Protein AF-A0A8S9L7X4-F1 (afdb_monomer_lite)

Radius of gyration: 14.53 Å; chains: 1; bounding box: 39×17×40 Å

Secondary structure (DSSP, 8-state):
--B-S-BTTBS-EEE--TTGGGGGG-EEEEEEE-SSSEEEEEEEHHHHEEE-SSSEEEES----GGG-SSS----GGG-

Structure (mmCIF, N/CA/C/O backbone):
data_AF-A0A8S9L7X4-F1
#
_entry.id   AF-A0A8S9L7X4-F1
#
loop_
_atom_site.group_PDB
_atom_site.id
_atom_site.type_symbol
_atom_site.label_atom_id
_atom_site.label_alt_id
_atom_site.label_comp_id
_atom_site.label_asym_id
_atom_site.label_entity_id
_atom_site.label_seq_id
_atom_site.pdbx_PDB_ins_code
_atom_site.Cartn_x
_atom_site.Cartn_y
_atom_site.Cartn_z
_atom_site.occupancy
_atom_site.B_iso_or_equiv
_atom_site.auth_seq_id
_atom_site.auth_comp_id
_atom_site.auth_asym_id
_atom_site.auth_atom_id
_atom_site.pdbx_PDB_model_num
ATOM 1 N N . MET A 1 1 ? 16.134 6.598 -3.916 1.00 65.38 1 MET A N 1
ATOM 2 C CA . MET A 1 1 ? 15.033 5.946 -4.649 1.00 65.38 1 MET A CA 1
ATOM 3 C C . MET A 1 1 ? 14.557 6.936 -5.684 1.00 65.38 1 MET A C 1
ATOM 5 O O . MET A 1 1 ? 14.338 8.086 -5.319 1.00 65.38 1 MET A O 1
ATOM 9 N N . SER A 1 2 ? 14.497 6.521 -6.943 1.00 77.81 2 SER A N 1
ATOM 10 C CA . SER A 1 2 ? 13.942 7.334 -8.027 1.00 77.81 2 SER A CA 1
ATOM 11 C C . SER A 1 2 ? 12.533 6.834 -8.310 1.00 77.81 2 SER A C 1
ATOM 13 O O . SER A 1 2 ? 12.320 5.622 -8.294 1.00 77.81 2 SER A O 1
ATOM 15 N N . GLU A 1 3 ? 11.588 7.748 -8.517 1.00 82.00 3 GLU A N 1
ATOM 16 C CA . GLU A 1 3 ? 10.224 7.390 -8.920 1.00 82.00 3 GLU A CA 1
ATOM 17 C C . GLU A 1 3 ? 10.246 6.835 -10.353 1.00 82.00 3 GLU A C 1
ATOM 19 O O . GLU A 1 3 ? 10.963 7.355 -11.214 1.00 82.00 3 GLU A O 1
ATOM 24 N N . THR A 1 4 ? 9.521 5.742 -10.583 1.00 84.50 4 THR A N 1
ATOM 25 C CA . THR A 1 4 ? 9.434 5.058 -11.881 1.00 84.50 4 THR A CA 1
ATOM 26 C C . THR A 1 4 ? 8.155 5.435 -12.625 1.00 84.50 4 THR A C 1
ATOM 28 O O . THR A 1 4 ? 7.309 6.169 -12.114 1.00 84.50 4 THR A O 1
ATOM 31 N N . LEU A 1 5 ? 8.014 4.950 -13.865 1.00 80.38 5 LEU A N 1
ATOM 32 C CA . LEU A 1 5 ? 6.737 5.018 -14.579 1.00 80.38 5 LEU A CA 1
ATOM 33 C C . LEU A 1 5 ? 5.611 4.370 -13.759 1.00 80.38 5 LEU A C 1
ATOM 35 O O . LEU A 1 5 ? 5.843 3.423 -13.008 1.00 80.38 5 LEU A O 1
ATOM 39 N N . GLU A 1 6 ? 4.388 4.868 -13.953 1.00 78.88 6 GLU A N 1
ATOM 40 C CA . GLU A 1 6 ? 3.197 4.332 -13.294 1.00 78.88 6 GLU A CA 1
ATOM 41 C C . GLU A 1 6 ? 3.038 2.826 -13.573 1.00 78.88 6 GLU A C 1
ATOM 43 O O . GLU A 1 6 ? 3.168 2.360 -14.711 1.00 78.88 6 GLU A O 1
ATO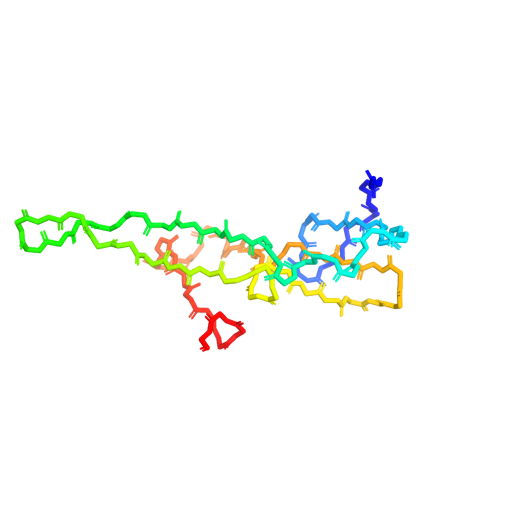M 48 N N . HIS A 1 7 ? 2.703 2.065 -12.529 1.00 89.56 7 HIS A N 1
ATOM 49 C CA . HIS A 1 7 ? 2.362 0.647 -12.622 1.00 89.56 7 HIS A CA 1
ATOM 50 C C . HIS A 1 7 ? 0.925 0.431 -12.156 1.00 89.56 7 HIS A C 1
ATOM 52 O O . HIS A 1 7 ? 0.707 0.106 -10.988 1.00 89.56 7 HIS A O 1
ATOM 58 N N . PRO A 1 8 ? -0.071 0.588 -13.053 1.00 91.25 8 PRO A N 1
ATOM 59 C CA . PRO A 1 8 ? -1.469 0.386 -12.704 1.00 91.25 8 PRO A CA 1
ATOM 60 C C . PRO A 1 8 ? -1.691 -0.966 -12.001 1.00 91.25 8 PRO A C 1
ATOM 62 O O . PRO A 1 8 ? -1.176 -1.981 -12.474 1.00 91.25 8 PRO A O 1
ATOM 65 N N . PRO A 1 9 ? -2.456 -1.004 -10.893 1.00 92.56 9 PRO A N 1
ATOM 66 C CA . PRO A 1 9 ? -3.287 0.078 -10.349 1.00 92.56 9 PRO A CA 1
ATOM 67 C C . PRO A 1 9 ? -2.549 1.063 -9.419 1.00 92.56 9 PRO A C 1
ATOM 69 O O . PRO A 1 9 ? -3.172 1.988 -8.895 1.00 92.56 9 PRO A O 1
ATOM 72 N N . PHE A 1 10 ? -1.250 0.877 -9.192 1.00 93.44 10 PHE A N 1
ATOM 73 C CA . PHE A 1 10 ? -0.444 1.689 -8.288 1.00 93.44 10 PHE A CA 1
ATOM 74 C C . PHE A 1 10 ? 0.091 2.945 -8.973 1.00 93.44 10 PHE A C 1
ATOM 76 O O . PHE A 1 10 ? 0.611 2.916 -10.089 1.00 93.44 10 PHE A O 1
ATOM 83 N N . LYS A 1 11 ? -0.025 4.070 -8.267 1.00 91.94 11 LYS A N 1
ATOM 84 C CA . LYS A 1 11 ? 0.393 5.373 -8.790 1.00 91.94 11 LYS A CA 1
ATOM 85 C C . LYS A 1 11 ? 1.855 5.699 -8.492 1.00 91.94 11 LYS A C 1
ATOM 87 O O . LYS A 1 11 ? 2.528 6.285 -9.326 1.00 91.94 11 LYS A O 1
ATOM 92 N N . HIS A 1 12 ? 2.327 5.340 -7.301 1.00 91.31 12 HIS A N 1
ATOM 93 C CA . HIS A 1 12 ? 3.650 5.724 -6.818 1.00 91.31 12 HIS A CA 1
ATOM 94 C C . HIS A 1 12 ? 4.524 4.492 -6.663 1.00 91.31 12 HIS A C 1
ATOM 96 O O . HIS A 1 12 ? 4.281 3.661 -5.785 1.00 91.31 12 HIS A O 1
ATOM 102 N N . CYS A 1 13 ? 5.533 4.401 -7.520 1.00 91.00 13 CYS A N 1
ATOM 103 C CA . CYS A 1 13 ? 6.465 3.291 -7.583 1.00 91.00 13 CYS A CA 1
ATOM 104 C C . CYS A 1 13 ? 7.897 3.807 -7.650 1.00 91.00 13 CYS A C 1
ATOM 106 O O . CYS A 1 13 ? 8.158 4.911 -8.124 1.00 91.00 13 CYS A O 1
ATOM 108 N N . PHE A 1 14 ? 8.824 3.016 -7.132 1.00 88.75 14 PHE A N 1
ATOM 109 C CA . PHE A 1 14 ? 10.206 3.410 -6.947 1.00 88.75 14 PHE A CA 1
ATOM 110 C C . PHE A 1 14 ? 11.137 2.265 -7.321 1.00 88.75 14 PHE A C 1
ATOM 112 O O . PHE A 1 14 ? 10.866 1.112 -6.982 1.00 88.75 14 PHE A O 1
ATOM 119 N N . GLU A 1 15 ? 12.273 2.600 -7.938 1.00 87.81 15 GLU A N 1
ATOM 120 C CA . GLU A 1 15 ? 13.375 1.646 -8.072 1.00 87.81 15 GLU A CA 1
ATOM 121 C C . GLU A 1 15 ? 13.916 1.313 -6.677 1.00 87.81 15 GLU A C 1
ATOM 123 O O . GLU A 1 15 ? 14.427 2.170 -5.935 1.00 87.81 15 GLU A O 1
ATOM 128 N N . GLU A 1 16 ? 13.804 0.041 -6.334 1.00 75.50 16 GLU A N 1
ATOM 129 C CA . GLU A 1 16 ? 14.377 -0.587 -5.171 1.00 75.50 16 GLU A CA 1
ATOM 130 C C . GLU A 1 16 ? 15.897 -0.682 -5.353 1.00 75.50 16 GLU A C 1
ATOM 132 O O . GLU A 1 16 ? 16.456 -1.639 -5.883 1.00 75.50 16 GLU A O 1
ATOM 137 N N . GLY A 1 17 ? 16.603 0.357 -4.904 1.00 67.94 17 GLY A N 1
ATOM 138 C CA . GLY A 1 17 ? 18.049 0.267 -4.711 1.00 67.94 17 GLY A CA 1
ATOM 139 C C . GLY A 1 17 ? 18.406 -0.738 -3.605 1.00 67.94 17 GLY A C 1
ATOM 140 O O . GLY A 1 17 ? 17.537 -1.288 -2.931 1.00 67.94 17 GLY A O 1
ATOM 141 N N . ALA A 1 18 ? 19.698 -0.890 -3.297 1.00 55.47 18 ALA A N 1
ATOM 142 C CA . ALA A 1 18 ? 20.201 -1.776 -2.228 1.00 55.47 18 ALA A CA 1
ATOM 143 C C . ALA A 1 18 ? 19.583 -1.556 -0.816 1.00 55.47 18 ALA A C 1
ATOM 145 O O . ALA A 1 18 ? 19.832 -2.340 0.099 1.00 55.47 18 ALA A O 1
ATOM 146 N N . PHE A 1 19 ? 18.775 -0.504 -0.639 1.00 52.56 19 PHE A N 1
ATOM 147 C CA . PHE A 1 19 ? 18.028 -0.142 0.567 1.00 52.56 19 PHE A CA 1
ATOM 148 C C . PHE A 1 19 ? 16.691 -0.884 0.762 1.00 52.56 19 PHE A C 1
ATOM 150 O O . PHE A 1 19 ? 16.125 -0.797 1.852 1.00 52.56 19 PHE A O 1
ATOM 157 N N . GLY A 1 20 ? 16.208 -1.649 -0.225 1.00 56.47 20 GLY A N 1
ATOM 158 C CA . GLY A 1 20 ? 14.952 -2.415 -0.142 1.00 56.47 20 GLY A CA 1
ATOM 159 C C . GLY A 1 20 ? 14.854 -3.425 1.011 1.00 56.47 20 GLY A C 1
ATOM 160 O O . GLY A 1 20 ? 13.772 -3.818 1.434 1.00 56.47 20 GLY A O 1
ATOM 161 N N . LYS A 1 21 ? 15.990 -3.799 1.610 1.00 59.56 21 LYS A N 1
ATOM 162 C CA . LYS A 1 21 ? 16.048 -4.776 2.709 1.00 59.56 21 LYS A CA 1
ATOM 163 C C . LYS A 1 21 ? 15.482 -4.291 4.049 1.00 59.56 21 LYS A C 1
ATOM 165 O O . LYS A 1 21 ? 15.228 -5.127 4.906 1.00 59.56 21 LYS A O 1
ATOM 170 N N . ASN A 1 22 ? 15.272 -2.985 4.242 1.00 62.69 22 ASN A N 1
ATOM 171 C CA . ASN A 1 22 ? 14.802 -2.426 5.522 1.00 62.69 22 ASN A CA 1
ATOM 172 C C . ASN A 1 22 ? 13.323 -2.012 5.520 1.00 62.69 22 ASN A C 1
ATOM 174 O O . ASN A 1 22 ? 12.888 -1.310 6.435 1.00 62.69 22 ASN A O 1
ATOM 178 N N . MET A 1 23 ? 12.536 -2.422 4.519 1.00 66.69 23 MET A N 1
ATOM 179 C CA . MET A 1 23 ? 11.109 -2.078 4.472 1.00 66.69 23 MET A CA 1
ATOM 180 C C . MET A 1 23 ? 10.372 -2.565 5.719 1.00 66.69 23 MET A C 1
ATOM 182 O O . MET A 1 23 ? 9.559 -1.829 6.257 1.00 66.69 23 MET A O 1
ATOM 186 N N . ASP A 1 24 ? 10.757 -3.714 6.267 1.00 66.69 24 ASP A N 1
ATOM 187 C CA . ASP A 1 24 ? 10.136 -4.314 7.453 1.00 66.69 24 ASP A CA 1
ATOM 188 C C . ASP A 1 24 ? 10.268 -3.464 8.739 1.00 66.69 24 ASP A C 1
ATOM 190 O O . ASP A 1 24 ? 9.496 -3.602 9.683 1.00 66.69 24 ASP A O 1
ATOM 194 N N . VAL A 1 25 ? 11.220 -2.522 8.766 1.00 67.44 25 VAL A N 1
ATOM 195 C CA . VAL A 1 25 ? 11.429 -1.584 9.886 1.00 67.44 25 VAL A CA 1
ATOM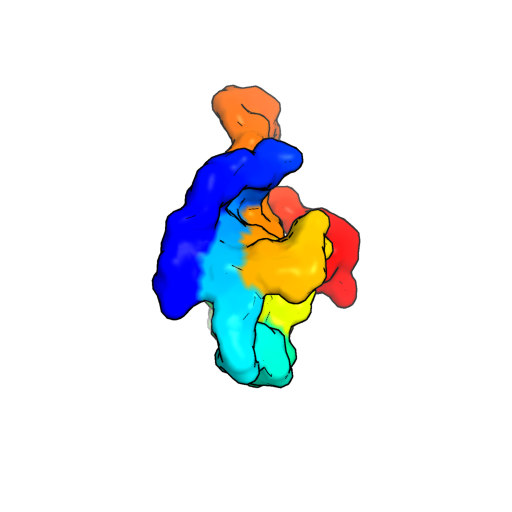 196 C C . VAL A 1 25 ? 10.519 -0.353 9.775 1.00 67.44 25 VAL A C 1
ATOM 198 O O . VAL A 1 25 ? 10.299 0.359 10.756 1.00 67.44 25 VAL A O 1
ATOM 201 N N . SER A 1 26 ? 9.982 -0.079 8.584 1.00 82.00 26 SER A N 1
ATOM 202 C CA . SER A 1 26 ? 9.101 1.068 8.360 1.00 82.00 26 SER A CA 1
ATOM 203 C C . SER A 1 26 ? 7.728 0.794 8.967 1.00 82.00 26 SER A C 1
ATOM 205 O O . SER A 1 26 ? 7.203 -0.307 8.847 1.00 82.00 26 SER A O 1
ATOM 207 N N . VAL A 1 27 ? 7.127 1.790 9.615 1.00 87.88 27 VAL A N 1
ATOM 208 C CA . VAL A 1 27 ? 5.787 1.665 10.203 1.00 87.88 27 VAL A CA 1
ATOM 209 C C . VAL A 1 27 ? 4.971 2.896 9.847 1.00 87.88 27 VAL A C 1
ATOM 211 O O . VAL A 1 27 ? 5.427 4.023 10.036 1.00 87.88 27 VAL A O 1
ATOM 214 N N . MET A 1 28 ? 3.750 2.673 9.370 1.00 89.62 28 MET A N 1
ATOM 215 C CA . MET A 1 28 ? 2.732 3.707 9.228 1.00 89.62 28 MET A CA 1
ATOM 216 C C . MET A 1 28 ? 1.701 3.559 10.346 1.00 89.62 28 MET A C 1
ATOM 218 O O . MET A 1 28 ? 1.233 2.453 10.621 1.00 89.62 28 MET A O 1
ATOM 222 N N . GLU A 1 29 ? 1.320 4.671 10.973 1.00 92.69 29 GLU A N 1
ATOM 223 C CA . GLU A 1 29 ? 0.249 4.700 11.970 1.00 92.69 29 GLU A CA 1
ATOM 224 C C . GLU A 1 29 ? -0.922 5.548 11.472 1.00 92.69 29 GLU A C 1
ATOM 226 O O . GLU A 1 29 ? -0.729 6.678 11.025 1.00 92.69 29 GLU A O 1
ATOM 231 N N . ILE A 1 30 ? -2.138 5.020 11.601 1.00 89.94 30 ILE A N 1
ATOM 232 C CA . ILE A 1 30 ? -3.380 5.772 11.423 1.00 89.94 30 ILE A CA 1
ATOM 233 C C . ILE A 1 30 ? -4.047 5.892 12.792 1.00 89.94 30 ILE A C 1
ATOM 235 O O . ILE A 1 30 ? -4.397 4.887 13.415 1.00 89.94 30 ILE A O 1
ATOM 239 N N . GLY A 1 31 ? -4.199 7.127 13.267 1.00 91.31 31 GLY A N 1
ATOM 240 C CA . GLY A 1 31 ? -4.951 7.435 14.479 1.00 91.31 31 GLY A CA 1
ATOM 241 C C . GLY A 1 31 ? -6.448 7.452 14.186 1.00 91.31 31 GLY A C 1
ATOM 242 O O . GLY A 1 31 ? -6.903 8.178 13.304 1.00 91.31 31 GLY A O 1
ATOM 243 N N . LEU A 1 32 ? -7.215 6.654 14.924 1.00 88.12 32 LEU A N 1
ATOM 244 C CA . LEU A 1 32 ? -8.669 6.587 14.833 1.00 88.12 32 LEU A CA 1
ATOM 245 C C . LEU A 1 32 ? -9.313 7.048 16.147 1.00 88.12 32 LEU A C 1
ATOM 247 O O . LEU A 1 32 ? -8.794 6.742 17.228 1.00 88.12 32 LEU A O 1
ATOM 251 N N . PRO A 1 33 ? -10.470 7.734 16.097 1.00 88.94 33 PRO A N 1
ATOM 252 C CA . PRO A 1 33 ? -11.244 8.028 17.296 1.00 88.94 33 PRO A CA 1
ATOM 253 C C . PRO A 1 33 ? -11.664 6.727 17.989 1.00 88.94 33 PRO A C 1
ATOM 255 O O . PRO A 1 33 ? -12.339 5.887 17.396 1.00 88.94 33 PRO A O 1
ATOM 258 N N . GLY A 1 34 ? -11.275 6.556 19.250 1.00 87.31 34 GLY A N 1
ATOM 259 C CA . GLY A 1 34 ? -11.733 5.458 20.099 1.00 87.31 34 GLY A CA 1
ATOM 260 C C . GLY A 1 34 ? -12.589 5.951 21.262 1.00 87.31 34 GLY A C 1
ATOM 261 O O . GLY A 1 34 ? -12.776 7.151 21.467 1.00 87.31 34 GLY A O 1
ATOM 262 N N . ASN A 1 35 ? -13.103 5.013 22.061 1.00 85.88 35 ASN A N 1
ATOM 263 C CA . ASN A 1 35 ? -13.913 5.340 23.233 1.00 85.88 35 ASN A CA 1
ATOM 264 C C . ASN A 1 35 ? -13.036 5.918 24.361 1.00 85.88 35 ASN A C 1
ATOM 266 O O . ASN A 1 35 ? -12.461 5.179 25.160 1.00 85.88 35 ASN A O 1
ATOM 270 N N . GLY A 1 36 ? -12.896 7.245 24.386 1.00 87.69 36 GLY A N 1
ATOM 271 C CA . GLY A 1 36 ? -12.147 7.988 25.405 1.00 87.69 36 GLY A CA 1
ATOM 272 C C . GLY A 1 36 ? -10.640 8.128 25.152 1.00 87.69 36 GLY A C 1
ATOM 273 O O . GLY A 1 36 ? -9.965 8.796 25.930 1.00 87.69 36 GLY A O 1
ATOM 274 N N . LYS A 1 37 ? -10.101 7.533 24.079 1.00 91.69 37 LYS A N 1
ATOM 275 C CA . LYS A 1 37 ? -8.711 7.719 23.618 1.00 91.69 37 LYS A CA 1
ATOM 276 C C . LYS A 1 37 ? -8.556 7.341 22.146 1.00 91.69 37 LYS A C 1
ATOM 278 O O . LYS A 1 37 ? -9.339 6.545 21.636 1.00 91.69 37 LYS A O 1
ATOM 283 N N . GLU A 1 38 ? -7.533 7.877 21.489 1.00 92.50 38 GLU A N 1
ATOM 284 C CA . GLU A 1 38 ? -7.151 7.472 20.133 1.00 92.50 38 GLU A CA 1
ATOM 285 C C . GLU A 1 38 ? -6.728 5.993 20.101 1.00 92.50 38 GLU A C 1
ATOM 287 O O . GLU A 1 38 ? -6.008 5.513 20.983 1.00 92.50 38 GLU A O 1
ATOM 292 N N . VAL A 1 39 ? -7.176 5.272 19.075 1.00 92.06 39 VAL A N 1
ATOM 293 C CA . VAL A 1 39 ? -6.710 3.924 18.742 1.00 92.06 39 VAL A CA 1
ATOM 294 C C . VAL A 1 39 ? -5.787 4.034 17.539 1.00 92.06 39 VAL A C 1
ATOM 296 O O . VAL A 1 39 ? -6.165 4.591 16.515 1.00 92.06 39 VAL A O 1
ATOM 299 N N . LYS A 1 40 ? -4.579 3.485 17.654 1.00 92.19 40 LYS A N 1
ATOM 300 C CA . LYS A 1 40 ? -3.592 3.496 16.575 1.00 92.19 40 LYS A CA 1
ATOM 301 C C . LYS A 1 40 ? -3.645 2.193 15.796 1.00 92.19 40 LYS A C 1
ATOM 303 O O . LYS A 1 40 ? -3.345 1.136 16.349 1.00 92.19 40 LYS A O 1
ATOM 308 N N . TRP A 1 41 ? -3.985 2.271 14.518 1.00 90.75 41 TRP A N 1
ATOM 309 C CA . TRP A 1 41 ? -3.777 1.174 13.580 1.00 90.75 41 TRP A CA 1
ATOM 310 C C . TRP A 1 41 ? -2.372 1.271 13.009 1.00 90.75 41 TRP A C 1
ATOM 312 O O . TRP A 1 41 ? -1.995 2.301 12.453 1.00 90.75 41 TRP A O 1
ATOM 322 N N . ARG A 1 42 ? -1.583 0.213 13.204 1.00 91.94 42 ARG A N 1
ATOM 323 C CA . ARG A 1 42 ? -0.184 0.139 12.782 1.00 91.94 42 ARG A CA 1
ATOM 324 C C . ARG A 1 42 ? -0.065 -0.802 11.597 1.00 91.94 42 ARG A C 1
ATOM 326 O O . ARG A 1 42 ? -0.454 -1.958 11.710 1.00 91.94 42 ARG A O 1
ATOM 333 N N . PHE A 1 43 ? 0.529 -0.317 10.517 1.00 91.44 43 PHE A N 1
ATOM 334 C CA . PHE A 1 43 ? 0.852 -1.105 9.335 1.00 91.44 43 PHE A CA 1
ATOM 335 C C . PHE A 1 43 ? 2.368 -1.181 9.205 1.00 91.44 43 PHE A C 1
ATOM 337 O O . PHE A 1 43 ? 3.048 -0.151 9.205 1.00 91.44 43 PHE A O 1
ATOM 344 N N . GLN A 1 44 ? 2.896 -2.400 9.127 1.00 90.69 44 GLN A N 1
ATOM 345 C CA . GLN A 1 44 ? 4.315 -2.617 8.857 1.00 90.69 44 GLN A CA 1
ATOM 346 C C . GLN A 1 44 ? 4.641 -2.231 7.416 1.00 90.69 44 GLN A C 1
ATOM 348 O O . GLN A 1 44 ? 3.758 -2.173 6.561 1.00 90.69 44 GLN A O 1
ATOM 353 N N . GLY A 1 45 ? 5.914 -1.970 7.133 1.00 88.00 45 GLY A N 1
ATOM 354 C CA . GLY A 1 45 ? 6.351 -1.536 5.813 1.00 88.00 45 GLY A CA 1
ATOM 355 C C . GLY A 1 45 ? 5.981 -2.532 4.720 1.00 88.00 45 GLY A C 1
ATOM 356 O O . GLY A 1 45 ? 5.570 -2.117 3.642 1.00 88.00 45 GLY A O 1
ATOM 357 N N . ALA A 1 46 ? 6.018 -3.830 5.037 1.00 88.31 46 ALA A N 1
ATOM 358 C CA . ALA A 1 46 ? 5.562 -4.902 4.155 1.00 88.31 46 ALA A CA 1
ATOM 359 C C . ALA A 1 46 ? 4.072 -4.791 3.765 1.00 88.31 46 ALA A C 1
ATOM 361 O O . ALA A 1 46 ? 3.700 -5.205 2.675 1.00 88.31 46 ALA A O 1
ATOM 362 N N . ASN A 1 47 ? 3.237 -4.173 4.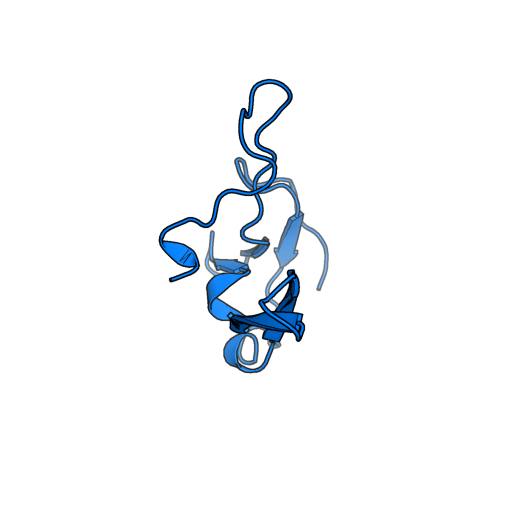605 1.00 92.00 47 ASN A N 1
ATOM 363 C CA . ASN A 1 47 ? 1.792 -4.030 4.385 1.00 92.00 47 ASN A CA 1
ATOM 364 C C . ASN A 1 47 ? 1.435 -2.764 3.583 1.00 92.00 47 ASN A C 1
ATOM 366 O O . ASN A 1 47 ? 0.318 -2.631 3.073 1.00 92.00 47 ASN A O 1
ATOM 370 N N . ILE A 1 48 ? 2.352 -1.794 3.514 1.00 91.06 48 ILE A N 1
ATOM 371 C CA . ILE A 1 48 ? 2.134 -0.491 2.858 1.00 91.06 48 ILE A CA 1
ATOM 372 C C . ILE A 1 48 ? 2.856 -0.376 1.515 1.00 91.06 48 ILE A C 1
ATOM 374 O O . ILE A 1 48 ? 2.696 0.631 0.822 1.00 91.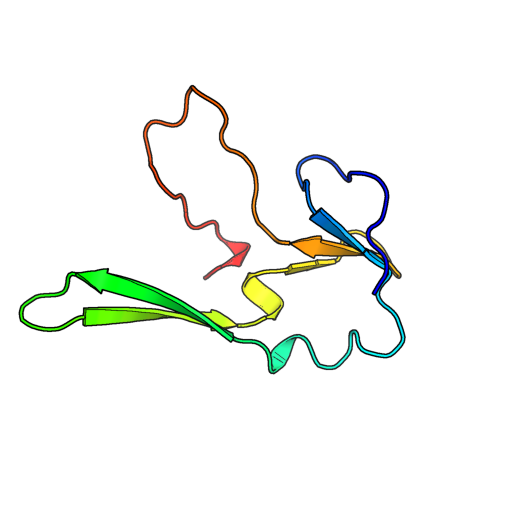06 48 ILE A O 1
ATOM 378 N N . VAL A 1 49 ? 3.632 -1.392 1.141 1.00 90.50 49 VAL A N 1
ATOM 379 C CA . VAL A 1 49 ? 4.296 -1.498 -0.157 1.00 90.50 49 VAL A CA 1
ATOM 380 C C . VAL A 1 49 ? 4.015 -2.848 -0.801 1.00 90.50 49 VAL A C 1
ATOM 382 O O . VAL A 1 49 ? 3.741 -3.823 -0.111 1.00 90.50 49 VAL A O 1
ATOM 385 N N . GLU A 1 50 ? 4.096 -2.895 -2.123 1.00 90.25 50 GLU A N 1
ATOM 386 C CA . GLU A 1 50 ? 3.986 -4.116 -2.913 1.00 90.25 50 GLU A CA 1
ATOM 387 C C . GLU A 1 50 ? 5.149 -4.191 -3.898 1.00 90.25 50 GLU A C 1
ATOM 389 O O . GLU A 1 50 ? 5.466 -3.217 -4.588 1.00 90.25 50 GLU A O 1
ATOM 394 N N . ARG A 1 51 ? 5.798 -5.353 -3.969 1.00 89.38 51 ARG A N 1
ATOM 395 C CA . ARG A 1 51 ? 6.861 -5.604 -4.942 1.00 89.38 51 ARG A CA 1
ATOM 396 C C . ARG A 1 51 ? 6.233 -6.068 -6.251 1.00 89.38 51 ARG A C 1
ATOM 398 O O . ARG A 1 51 ? 5.811 -7.211 -6.365 1.00 89.38 51 ARG A O 1
ATOM 405 N N . VAL A 1 52 ? 6.238 -5.200 -7.256 1.00 90.19 52 VAL A N 1
ATOM 406 C CA . VAL A 1 52 ? 5.657 -5.505 -8.574 1.00 90.19 52 VAL A CA 1
ATOM 407 C C . VAL A 1 52 ? 6.671 -6.104 -9.553 1.00 90.19 52 VAL A C 1
ATOM 409 O O . VAL A 1 52 ? 6.281 -6.735 -10.533 1.00 90.19 52 VAL A O 1
ATOM 412 N N . SER A 1 53 ? 7.973 -5.935 -9.296 1.00 88.44 53 SER A N 1
ATOM 413 C CA . SER A 1 53 ? 9.053 -6.585 -10.048 1.00 88.44 53 SER A CA 1
ATOM 414 C C . SER A 1 53 ? 10.299 -6.790 -9.176 1.00 88.44 53 SER A C 1
ATOM 416 O O . SER A 1 53 ? 10.328 -6.412 -8.005 1.00 88.44 53 SER A O 1
ATOM 418 N N . GLU A 1 54 ? 11.355 -7.387 -9.732 1.00 85.44 54 GLU A N 1
ATOM 419 C CA . GLU A 1 54 ? 12.615 -7.590 -9.003 1.00 85.44 54 GLU A CA 1
ATOM 420 C C . GLU A 1 54 ? 13.247 -6.282 -8.514 1.00 85.44 54 GLU A C 1
ATOM 422 O O . GLU A 1 54 ? 13.888 -6.284 -7.467 1.00 85.44 54 GLU A O 1
ATOM 427 N N . THR A 1 55 ? 13.039 -5.173 -9.230 1.00 87.19 55 THR A N 1
ATOM 428 C CA . THR A 1 55 ? 13.644 -3.875 -8.902 1.00 87.19 55 THR A CA 1
ATOM 429 C C . THR A 1 55 ? 12.626 -2.791 -8.593 1.00 87.19 55 THR A C 1
ATOM 431 O O . THR A 1 55 ? 13.034 -1.687 -8.265 1.00 87.19 55 THR A O 1
ATOM 434 N N . VAL A 1 56 ? 11.318 -3.053 -8.663 1.00 88.69 56 VAL A N 1
ATOM 435 C CA . VAL A 1 56 ? 10.298 -2.016 -8.459 1.00 88.69 56 VAL A CA 1
ATOM 436 C C . VAL A 1 56 ? 9.374 -2.365 -7.303 1.00 88.69 56 VAL A C 1
ATOM 438 O O . VAL A 1 56 ? 8.752 -3.430 -7.252 1.00 88.69 56 VAL A O 1
ATOM 441 N N . ILE A 1 57 ? 9.258 -1.403 -6.396 1.00 90.06 57 ILE A N 1
ATOM 442 C CA . ILE A 1 57 ? 8.347 -1.406 -5.256 1.00 90.06 57 ILE A CA 1
ATOM 443 C C . ILE A 1 57 ? 7.346 -0.268 -5.420 1.00 90.06 57 ILE A C 1
ATOM 445 O O . ILE A 1 57 ? 7.710 0.844 -5.793 1.00 90.06 57 ILE A O 1
ATOM 449 N N . CYS A 1 58 ? 6.083 -0.528 -5.127 1.00 91.88 58 CYS A N 1
ATOM 450 C CA . CYS A 1 58 ? 5.014 0.455 -5.206 1.00 91.88 58 CYS A CA 1
ATOM 451 C C . CYS A 1 58 ? 4.398 0.679 -3.834 1.00 91.88 58 CYS A C 1
ATOM 453 O O . CYS A 1 58 ? 4.338 -0.237 -3.021 1.00 91.88 58 CYS A O 1
ATOM 455 N N . LEU A 1 59 ? 3.907 1.888 -3.571 1.00 91.81 59 LEU A N 1
ATOM 456 C CA . LEU A 1 59 ? 3.027 2.123 -2.433 1.00 91.81 59 LEU A CA 1
ATOM 457 C C . LEU A 1 59 ? 1.729 1.339 -2.652 1.00 91.81 59 LEU A C 1
ATOM 459 O O . LEU A 1 59 ? 1.088 1.490 -3.692 1.00 91.81 59 LEU A O 1
ATOM 463 N N . ALA A 1 60 ? 1.312 0.550 -1.661 1.00 93.50 60 ALA A N 1
ATOM 464 C CA . ALA A 1 60 ? 0.103 -0.276 -1.697 1.00 93.50 60 ALA A CA 1
ATOM 465 C C . ALA A 1 60 ? -1.183 0.559 -1.500 1.00 93.50 60 ALA A C 1
ATOM 467 O O . ALA A 1 60 ? -2.094 0.178 -0.768 1.00 93.50 60 ALA A O 1
ATOM 468 N N . PHE A 1 61 ? -1.250 1.723 -2.149 1.00 92.81 61 PHE A N 1
ATOM 469 C CA . PHE A 1 61 ? -2.376 2.647 -2.135 1.00 92.81 61 PHE A CA 1
ATOM 470 C C . PHE A 1 61 ? -2.923 2.777 -3.547 1.00 92.81 61 PHE A C 1
ATOM 472 O O . PHE A 1 61 ? -2.207 3.136 -4.484 1.00 92.81 61 PHE A O 1
ATOM 479 N N . VAL A 1 62 ? -4.219 2.523 -3.682 1.00 93.25 62 VAL A N 1
ATOM 480 C CA . VAL A 1 62 ? -4.929 2.607 -4.955 1.00 93.25 62 VAL A CA 1
ATOM 481 C C . VAL A 1 62 ? -5.982 3.702 -4.856 1.00 93.25 62 VAL A C 1
ATOM 483 O O . VAL A 1 62 ? -6.711 3.800 -3.870 1.00 93.25 62 VAL A O 1
ATOM 486 N N . ASN A 1 63 ? -6.068 4.540 -5.888 1.00 91.50 63 ASN A N 1
ATOM 487 C CA . ASN A 1 63 ? -7.127 5.535 -5.986 1.00 91.50 63 ASN A CA 1
ATOM 488 C C . ASN A 1 63 ? -8.456 4.835 -6.319 1.00 91.50 63 ASN A C 1
ATOM 490 O O . ASN A 1 63 ? -8.632 4.347 -7.433 1.00 91.50 63 ASN A O 1
ATOM 494 N N . GLY A 1 64 ? -9.398 4.822 -5.370 1.00 90.00 64 GLY A N 1
ATOM 495 C CA . GLY A 1 64 ? -10.734 4.232 -5.548 1.00 90.00 64 GLY A CA 1
ATOM 496 C C . GLY A 1 64 ? -11.640 4.980 -6.538 1.00 90.00 64 GLY A C 1
ATOM 497 O O . GLY A 1 64 ? -12.722 4.498 -6.878 1.00 90.00 64 GLY A O 1
ATOM 498 N N . GLY A 1 65 ? -11.211 6.150 -7.020 1.00 89.75 65 GLY A N 1
ATOM 499 C CA . GLY A 1 65 ? -11.968 6.992 -7.936 1.00 89.75 65 GLY A CA 1
ATOM 500 C C . GLY A 1 65 ? -13.225 7.597 -7.305 1.00 89.75 65 GLY A C 1
ATOM 501 O O . GLY A 1 65 ? -13.540 7.407 -6.132 1.00 89.75 65 GLY A O 1
ATOM 502 N N . ASN A 1 66 ? -13.990 8.325 -8.115 1.00 87.88 66 ASN A N 1
ATOM 503 C CA . ASN A 1 66 ? -15.112 9.142 -7.632 1.00 87.88 66 ASN A CA 1
ATOM 504 C C . ASN A 1 66 ? -16.368 8.337 -7.239 1.00 87.88 66 ASN A C 1
ATOM 506 O O . ASN A 1 66 ? -17.392 8.933 -6.920 1.00 87.88 66 ASN A O 1
ATOM 510 N N . LYS A 1 67 ? -16.330 7.001 -7.329 1.00 84.75 67 LYS A N 1
ATOM 511 C CA . LYS A 1 67 ? -17.480 6.115 -7.071 1.00 84.75 67 LYS A CA 1
ATOM 512 C C . LYS A 1 67 ? -17.327 5.263 -5.807 1.00 84.75 67 LYS A C 1
ATOM 514 O O . LYS A 1 67 ? -18.169 4.402 -5.571 1.00 84.75 67 LYS A O 1
ATOM 519 N N . SER A 1 68 ? -16.265 5.456 -5.023 1.00 83.81 68 SER A N 1
ATOM 520 C CA . SER A 1 68 ? -16.112 4.737 -3.756 1.00 83.81 68 SER A CA 1
ATOM 521 C C . SER A 1 68 ? -17.144 5.231 -2.741 1.00 83.81 68 SER A C 1
ATOM 523 O O . SER A 1 68 ? -17.213 6.428 -2.469 1.00 83.81 68 SER A O 1
ATOM 525 N N . ASN A 1 69 ? -17.926 4.310 -2.172 1.00 89.00 69 ASN A N 1
ATOM 526 C CA . ASN A 1 69 ? -18.840 4.614 -1.063 1.00 89.00 69 ASN A CA 1
ATOM 527 C C . ASN A 1 69 ? -18.096 4.764 0.274 1.00 89.00 69 ASN A C 1
ATOM 529 O O . ASN A 1 69 ? -18.626 5.362 1.203 1.00 89.00 69 ASN A O 1
ATOM 533 N N . GLU A 1 70 ? -16.875 4.232 0.354 1.00 89.81 70 GLU A N 1
ATOM 534 C CA . GLU A 1 70 ? -16.038 4.246 1.550 1.00 89.81 70 GLU A CA 1
ATOM 535 C C . GLU A 1 70 ? -14.875 5.229 1.388 1.00 89.81 70 GLU A C 1
ATOM 537 O O . GLU A 1 70 ? -14.279 5.336 0.311 1.00 89.81 70 GLU A O 1
ATOM 542 N N . PHE A 1 71 ? -14.511 5.917 2.474 1.00 87.06 71 PHE A N 1
ATOM 543 C CA . PHE A 1 71 ? -13.363 6.834 2.492 1.00 87.06 71 PHE A CA 1
ATOM 544 C C . PHE A 1 71 ? -12.017 6.101 2.460 1.00 87.06 71 PHE A C 1
ATOM 546 O O . PHE A 1 71 ? -11.027 6.639 1.969 1.00 87.06 71 PHE A O 1
ATOM 553 N N . MET A 1 72 ? -11.975 4.884 3.004 1.00 88.44 72 MET A N 1
ATOM 5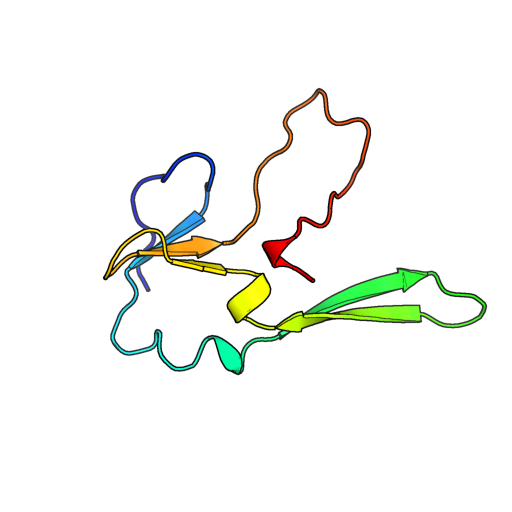54 C CA . MET A 1 72 ? -10.788 4.042 3.075 1.00 88.44 72 MET A CA 1
ATOM 555 C C . MET A 1 72 ? -11.221 2.582 3.133 1.00 88.44 72 MET A C 1
ATOM 557 O O . MET A 1 72 ? -12.098 2.226 3.915 1.00 88.44 72 MET A O 1
ATOM 561 N N . ILE A 1 73 ? -10.581 1.740 2.328 1.00 91.50 73 ILE A N 1
ATOM 562 C CA . ILE A 1 73 ? -10.770 0.291 2.355 1.00 91.50 73 ILE A CA 1
ATOM 563 C C . ILE A 1 73 ? -9.425 -0.326 2.716 1.00 91.50 73 ILE A C 1
ATOM 565 O O . ILE A 1 73 ? -8.424 -0.056 2.055 1.00 91.50 73 ILE A O 1
ATOM 569 N N . ILE A 1 74 ? -9.411 -1.141 3.767 1.00 92.50 74 ILE A N 1
ATOM 570 C CA . ILE A 1 74 ? -8.246 -1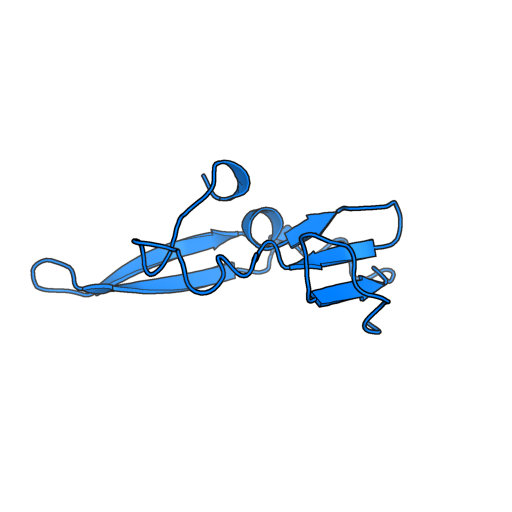.939 4.144 1.00 92.50 74 ILE A CA 1
ATOM 571 C C . ILE A 1 74 ? -8.348 -3.270 3.400 1.00 92.50 74 ILE A C 1
ATOM 573 O O . ILE A 1 74 ? -9.316 -4.010 3.576 1.00 92.50 74 ILE A O 1
ATOM 577 N N . GLY A 1 75 ? -7.384 -3.536 2.522 1.00 92.56 75 GLY A N 1
ATOM 578 C CA . GLY A 1 75 ? -7.306 -4.779 1.769 1.00 92.56 75 GLY A CA 1
ATOM 579 C C . GLY A 1 75 ? -6.698 -5.914 2.590 1.00 92.56 75 GLY A C 1
ATOM 580 O O . GLY A 1 75 ? -6.187 -5.723 3.692 1.00 92.56 75 GLY A O 1
ATOM 581 N N . THR A 1 76 ? -6.713 -7.120 2.024 1.00 94.38 76 THR A N 1
ATOM 582 C CA . THR A 1 76 ? -6.112 -8.304 2.659 1.00 94.38 76 THR A CA 1
ATOM 583 C C . THR A 1 76 ? -4.599 -8.195 2.804 1.00 94.38 76 THR A C 1
ATOM 585 O O . THR A 1 76 ? -4.051 -8.790 3.715 1.00 94.38 76 THR A O 1
ATOM 588 N N . HIS A 1 77 ? -3.931 -7.421 1.941 1.00 92.56 77 HIS A N 1
ATOM 589 C CA . HIS A 1 77 ? -2.485 -7.163 2.025 1.00 92.56 77 HIS A CA 1
ATOM 590 C C . HIS A 1 77 ? -2.082 -6.420 3.305 1.00 92.56 77 HIS A C 1
ATOM 592 O O . HIS A 1 77 ? -0.924 -6.426 3.703 1.00 92.56 77 HIS A O 1
ATOM 598 N N . GLN A 1 78 ? -3.037 -5.743 3.945 1.00 92.44 78 GLN A N 1
ATOM 599 C CA . GLN A 1 78 ? -2.785 -4.946 5.137 1.00 92.44 78 GLN A CA 1
ATOM 600 C C . GLN A 1 78 ? -3.005 -5.693 6.463 1.00 92.44 78 GLN A C 1
ATOM 602 O O . GLN A 1 78 ? -2.625 -5.144 7.503 1.00 92.44 78 GLN A O 1
ATOM 607 N N . LEU A 1 79 ? -3.623 -6.882 6.431 1.00 88.62 79 LEU A N 1
ATOM 608 C CA . LEU A 1 79 ? -4.017 -7.694 7.592 1.00 88.62 79 LEU A CA 1
ATOM 609 C C . LEU A 1 79 ? -3.044 -8.853 7.825 1.00 88.62 79 LEU A C 1
ATOM 611 O O . LEU A 1 79 ? -2.733 -9.097 9.011 1.00 88.62 79 LEU A O 1
#

InterPro domains:
  IPR021109 Aspartic peptidase domain superfamily [G3DSA:2.40.70.10] (2-79)
  IPR032799 Xylanase inhibitor, C-terminal [PF14541] (7-79)

Foldseek 3Di:
DDWDPQDPQFRTKDFADVPVVCLQVDKDWDWDDDDVDTDIDIFGSQLQWDDPDPGMITGPDGDPPPPDPDPDDRDPSRD

Sequence (79 aa):
MSETLEHPPFKHCFEEGAFGKNMDVSVMEIGLPGNGKEVKWRFQGANIVERVSETVICLAFVNGGNKSNEFMIIGTHQL

pLDDT: mean 85.72, std 9.86, range [52.56, 94.38]

Organism: Brassica cretica (NCBI:txid69181)